Protein AF-A0A969GHA8-F1 (afdb_monomer_lite)

Foldseek 3Di:
DDWDKDFDDDPNDGPDIDTPDDCVVPVDDQKDKDAPLVLLVCLLQVVDPVVNCPVVVNIDIDHDPVVCVVPVVVVNVVSVVSNVVPPDRD

Secondary structure (DSSP, 8-state):
----EEEEEETTEEEEEEES--GGG-SS-S-EEE--HHHHHHHHTTSS-HHHHHHTTSSEEES-HHHHHHTHHHHHHHHHHHHHH-SS--

pLDDT: mean 93.68, std 5.62, range [60.38, 98.06]

Radius of gyration: 12.96 Å; chains: 1; bounding box: 30×26×30 Å

Structure (mmCIF, N/CA/C/O backbone):
data_AF-A0A969GHA8-F1
#
_entry.id   AF-A0A969GHA8-F1
#
loop_
_atom_site.group_PDB
_atom_site.id
_atom_site.type_symbol
_atom_site.label_atom_id
_atom_site.label_alt_id
_atom_site.label_comp_id
_atom_site.label_asym_id
_atom_site.label_entity_id
_atom_site.label_seq_id
_atom_site.pdbx_PDB_ins_code
_atom_site.Cartn_x
_atom_site.Cartn_y
_atom_site.Cartn_z
_atom_site.occupancy
_atom_site.B_iso_or_equiv
_atom_site.auth_seq_id
_atom_site.auth_comp_id
_atom_site.auth_asym_id
_atom_site.auth_atom_id
_atom_site.pdbx_PDB_model_num
ATOM 1 N N . GLU A 1 1 ? 4.356 -9.669 14.183 1.00 81.00 1 GLU A N 1
ATOM 2 C CA . GLU A 1 1 ? 5.239 -10.040 13.052 1.00 81.00 1 GLU A CA 1
ATOM 3 C C . GLU A 1 1 ? 5.076 -9.016 11.925 1.00 81.00 1 GLU A C 1
ATOM 5 O O . GLU A 1 1 ? 4.028 -8.380 11.867 1.00 81.00 1 GLU A O 1
ATOM 10 N N . ARG A 1 2 ? 6.079 -8.802 11.061 1.00 87.31 2 ARG A N 1
ATOM 11 C CA . ARG A 1 2 ? 5.948 -7.911 9.895 1.00 87.31 2 ARG A CA 1
ATOM 12 C C . ARG A 1 2 ? 5.305 -8.677 8.738 1.00 87.31 2 ARG A C 1
ATOM 14 O O . ARG A 1 2 ? 5.875 -9.645 8.251 1.00 87.31 2 ARG A O 1
ATOM 21 N N . LEU A 1 3 ? 4.148 -8.210 8.281 1.00 92.69 3 LEU A N 1
ATOM 22 C CA . LEU A 1 3 ? 3.499 -8.707 7.069 1.00 92.69 3 LEU A CA 1
ATOM 23 C C . LEU A 1 3 ? 4.019 -7.911 5.870 1.00 92.69 3 LEU A C 1
ATOM 25 O O . LEU A 1 3 ? 4.209 -6.697 5.960 1.00 92.69 3 LEU A O 1
ATOM 29 N N . THR A 1 4 ? 4.319 -8.574 4.759 1.00 94.12 4 THR A N 1
ATOM 30 C CA . THR A 1 4 ? 4.801 -7.912 3.540 1.00 94.12 4 THR A CA 1
ATOM 31 C C . THR A 1 4 ? 4.212 -8.613 2.332 1.00 94.12 4 THR A C 1
ATOM 33 O O . THR A 1 4 ? 4.170 -9.838 2.284 1.00 94.12 4 THR A O 1
ATOM 36 N N . PHE A 1 5 ? 3.751 -7.816 1.379 1.00 94.12 5 PHE A N 1
ATOM 37 C CA . PHE A 1 5 ? 3.234 -8.272 0.102 1.00 94.12 5 PHE A CA 1
ATOM 38 C C . PHE A 1 5 ? 4.037 -7.586 -0.991 1.00 94.12 5 PHE A C 1
ATOM 40 O O . PHE A 1 5 ? 4.322 -6.390 -0.892 1.00 94.12 5 PHE A O 1
ATOM 47 N N . TYR A 1 6 ? 4.381 -8.337 -2.026 1.00 96.25 6 TYR A N 1
ATOM 48 C CA . TYR A 1 6 ? 4.854 -7.783 -3.281 1.00 96.25 6 TYR A CA 1
ATOM 49 C C . TYR A 1 6 ? 3.773 -7.970 -4.341 1.00 96.25 6 TYR A C 1
ATOM 51 O O . TYR A 1 6 ? 3.221 -9.061 -4.483 1.00 96.25 6 TYR A O 1
ATOM 59 N N . LEU A 1 7 ? 3.474 -6.890 -5.061 1.00 95.62 7 LEU A N 1
ATOM 60 C CA . LEU A 1 7 ? 2.477 -6.848 -6.122 1.00 95.62 7 LEU A CA 1
ATOM 61 C C . LEU A 1 7 ? 3.155 -6.327 -7.385 1.00 95.62 7 LEU A C 1
ATOM 63 O O . LEU A 1 7 ? 3.578 -5.170 -7.433 1.00 95.62 7 LEU A O 1
ATOM 67 N N . ASP A 1 8 ? 3.247 -7.175 -8.403 1.00 96.00 8 ASP A N 1
ATOM 68 C CA . ASP A 1 8 ? 3.741 -6.771 -9.713 1.00 96.00 8 ASP A CA 1
ATOM 69 C C . ASP A 1 8 ? 2.582 -6.225 -10.554 1.00 96.00 8 ASP A C 1
ATOM 71 O O . ASP A 1 8 ? 1.803 -6.988 -11.132 1.00 96.00 8 ASP A O 1
ATOM 75 N N . LEU A 1 9 ? 2.446 -4.899 -10.580 1.00 94.62 9 LEU A N 1
ATOM 76 C CA . LEU A 1 9 ? 1.383 -4.188 -11.286 1.00 94.62 9 LEU A CA 1
ATOM 77 C C . LEU A 1 9 ? 1.919 -3.577 -12.583 1.00 94.62 9 LEU A C 1
ATOM 79 O O . LEU A 1 9 ? 2.844 -2.764 -12.564 1.00 94.62 9 LEU A O 1
ATOM 83 N N . TYR A 1 10 ? 1.306 -3.925 -13.713 1.00 94.00 10 TYR A N 1
ATOM 84 C CA . TYR A 1 10 ? 1.721 -3.444 -15.029 1.00 94.00 10 TYR A CA 1
ATOM 85 C C . TYR A 1 10 ? 0.521 -3.301 -15.968 1.00 94.00 10 TYR A C 1
ATOM 87 O O . TYR A 1 10 ? -0.242 -4.246 -16.146 1.00 94.00 10 TYR A O 1
ATOM 95 N N . HIS A 1 11 ? 0.337 -2.106 -16.543 1.00 92.50 11 HIS A N 1
ATOM 96 C CA . HIS A 1 11 ? -0.784 -1.760 -17.437 1.00 92.50 11 HIS A CA 1
ATOM 97 C C . HIS A 1 11 ? -2.160 -2.270 -16.960 1.00 92.50 11 HIS A C 1
ATOM 99 O O . HIS A 1 11 ? -2.912 -2.876 -17.715 1.00 92.50 11 HIS A O 1
ATOM 105 N N . GLY A 1 12 ? -2.485 -2.039 -15.683 1.00 89.31 12 GLY A N 1
ATOM 106 C CA . GLY A 1 12 ? -3.775 -2.428 -15.095 1.00 89.31 12 GLY A CA 1
ATOM 107 C C . GLY A 1 12 ? -3.903 -3.911 -14.734 1.00 89.31 12 GLY A C 1
ATOM 108 O O . GLY A 1 12 ? -4.938 -4.315 -14.221 1.00 89.31 12 GLY A O 1
ATOM 109 N N . THR A 1 13 ? -2.862 -4.717 -14.954 1.00 92.88 13 THR A N 1
ATOM 110 C CA . THR A 1 13 ? -2.843 -6.142 -14.601 1.00 92.88 13 THR A CA 1
ATOM 111 C C . THR A 1 13 ? -1.909 -6.394 -13.422 1.00 92.88 13 THR A C 1
ATOM 113 O O . THR A 1 13 ? -0.814 -5.833 -13.362 1.00 92.88 13 THR A O 1
ATOM 116 N N . CYS A 1 14 ? -2.313 -7.275 -12.504 1.00 94.31 14 CYS A N 1
ATOM 117 C CA . CYS A 1 14 ? -1.413 -7.846 -11.507 1.00 94.31 14 CYS A CA 1
ATOM 118 C C . CYS A 1 14 ? -0.806 -9.144 -12.059 1.00 94.31 14 CYS A C 1
ATOM 120 O O . CYS A 1 14 ? -1.507 -10.138 -12.221 1.00 94.31 14 CYS A O 1
ATOM 122 N N . ARG A 1 15 ? 0.485 -9.116 -12.404 1.00 96.19 15 ARG A N 1
ATOM 123 C CA . ARG A 1 15 ? 1.195 -10.229 -13.065 1.00 96.19 15 ARG A CA 1
ATOM 124 C C . ARG A 1 15 ? 1.709 -11.276 -12.078 1.00 96.19 15 ARG A C 1
ATOM 126 O O . ARG A 1 15 ? 1.830 -12.445 -12.430 1.00 96.19 15 ARG A O 1
ATOM 133 N N . LYS A 1 16 ? 2.042 -10.847 -10.859 1.00 95.81 16 LYS A N 1
ATOM 134 C CA . LYS A 1 16 ? 2.576 -11.689 -9.784 1.00 95.81 16 LYS A CA 1
ATOM 135 C C . LYS A 1 16 ? 2.201 -11.104 -8.425 1.00 95.81 16 LYS A C 1
ATOM 137 O O . LYS A 1 16 ? 2.234 -9.887 -8.239 1.00 95.81 16 LYS A O 1
ATOM 142 N N . VAL A 1 17 ? 1.917 -11.990 -7.474 1.00 94.94 17 VAL A N 1
ATOM 143 C CA . VAL A 1 17 ? 1.759 -11.670 -6.053 1.00 94.94 17 VAL A CA 1
ATOM 144 C C . VAL A 1 17 ? 2.675 -12.577 -5.243 1.00 94.94 17 VAL A C 1
ATOM 146 O O . VAL A 1 17 ? 2.800 -13.762 -5.547 1.00 94.94 17 VAL A O 1
ATOM 149 N N . GLU A 1 18 ? 3.307 -12.030 -4.211 1.00 96.12 18 GLU A N 1
ATOM 150 C CA . GLU A 1 18 ? 4.112 -12.807 -3.271 1.00 96.12 18 GLU A CA 1
ATOM 151 C C . GLU A 1 18 ? 3.869 -12.329 -1.838 1.00 96.12 18 GLU A C 1
ATOM 153 O O . GLU A 1 18 ? 3.917 -11.129 -1.556 1.00 96.12 18 GLU A O 1
ATOM 158 N N . TYR A 1 19 ? 3.589 -13.268 -0.934 1.00 94.12 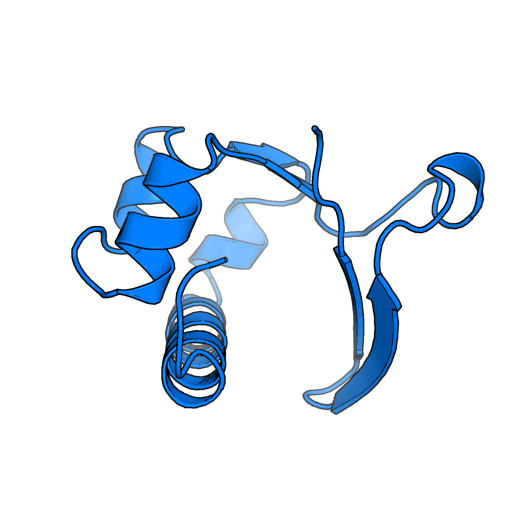19 TYR A N 1
ATOM 159 C CA . TYR A 1 19 ? 3.398 -13.002 0.490 1.00 94.12 19 TYR A CA 1
ATOM 160 C C . TYR A 1 19 ? 4.656 -13.381 1.263 1.00 94.12 19 TYR A C 1
ATOM 162 O O . TYR A 1 19 ? 5.195 -14.467 1.076 1.00 94.12 19 TYR A O 1
ATOM 170 N N . LYS A 1 20 ? 5.102 -12.475 2.136 1.00 93.81 20 LYS A N 1
ATOM 171 C CA . LYS A 1 20 ? 6.378 -12.553 2.859 1.00 93.81 20 LYS A CA 1
ATOM 172 C C . LYS A 1 20 ? 7.575 -12.860 1.933 1.00 93.81 20 LYS A C 1
ATOM 174 O O . LYS A 1 20 ? 8.349 -13.762 2.245 1.00 93.81 20 LYS A O 1
ATOM 179 N N . PRO A 1 21 ? 7.754 -12.113 0.822 1.00 94.56 21 PRO A N 1
ATOM 180 C CA . PRO A 1 21 ? 8.954 -12.261 0.008 1.00 94.56 21 PRO A CA 1
ATOM 181 C C . PRO A 1 21 ? 10.192 -11.881 0.822 1.00 94.56 21 PRO A C 1
ATOM 183 O O . PRO A 1 21 ? 10.131 -11.017 1.709 1.00 94.56 21 PRO A O 1
ATOM 186 N N . GLU A 1 22 ? 11.335 -12.465 0.479 1.00 91.25 22 GLU A N 1
ATOM 187 C CA . GLU A 1 22 ? 12.603 -11.988 1.013 1.00 91.25 22 GLU A CA 1
ATOM 188 C C . GLU A 1 22 ? 12.860 -10.551 0.521 1.00 91.25 22 GLU A C 1
ATOM 190 O O . GLU A 1 22 ? 12.666 -10.256 -0.661 1.00 91.25 22 GLU A O 1
ATOM 195 N N . PRO A 1 23 ? 13.325 -9.625 1.380 1.00 83.88 23 PRO A N 1
ATOM 196 C CA . PRO A 1 23 ? 13.583 -8.245 0.963 1.00 83.88 23 PRO A CA 1
ATOM 197 C C . PRO A 1 23 ? 14.543 -8.124 -0.230 1.00 83.88 23 PRO A C 1
ATOM 199 O O . PRO A 1 23 ? 14.422 -7.201 -1.031 1.00 83.88 23 PRO A O 1
ATOM 202 N N . ALA A 1 24 ? 15.480 -9.067 -0.365 1.00 90.12 24 ALA A N 1
ATOM 203 C CA . ALA A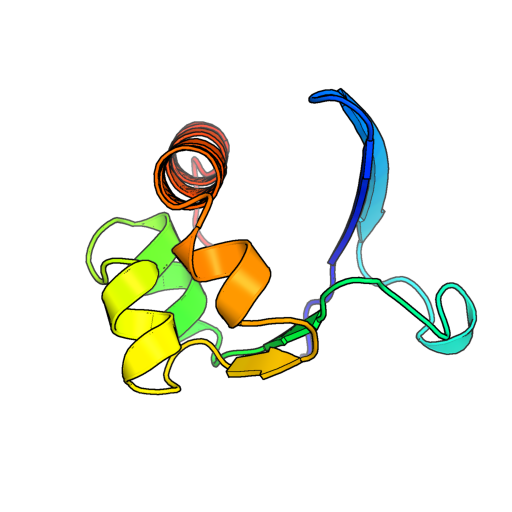 1 24 ? 16.446 -9.102 -1.459 1.00 90.12 24 ALA A CA 1
ATOM 204 C C . ALA A 1 24 ? 15.824 -9.481 -2.816 1.00 90.12 24 ALA A C 1
ATOM 206 O O . ALA A 1 24 ? 16.398 -9.148 -3.850 1.00 90.12 24 ALA A O 1
ATOM 207 N N . SER A 1 25 ? 14.652 -10.127 -2.834 1.00 92.62 25 SER A N 1
ATOM 208 C CA . SER A 1 25 ? 13.969 -10.526 -4.072 1.00 92.62 25 SER A CA 1
ATOM 209 C C . SER A 1 25 ? 13.514 -9.324 -4.905 1.00 92.62 25 SER A C 1
ATOM 211 O O . SER A 1 25 ? 13.393 -9.435 -6.123 1.00 92.62 25 SER A O 1
ATOM 213 N N . TYR A 1 26 ? 13.291 -8.170 -4.264 1.00 92.25 26 TYR A N 1
ATOM 214 C CA . TYR A 1 26 ? 12.804 -6.947 -4.906 1.00 92.25 26 TYR A CA 1
ATOM 215 C C . TYR A 1 26 ? 13.544 -5.720 -4.354 1.00 92.25 26 TYR A C 1
ATOM 217 O O . TYR A 1 26 ? 12.999 -4.998 -3.518 1.00 92.25 26 TYR A O 1
ATOM 225 N N . PRO A 1 27 ? 14.787 -5.457 -4.799 1.00 88.25 27 PRO A N 1
ATOM 226 C CA . PRO A 1 27 ? 15.627 -4.414 -4.208 1.00 88.25 27 PRO A CA 1
ATOM 227 C C . PRO A 1 27 ? 15.163 -2.990 -4.549 1.00 88.25 27 PRO A C 1
ATOM 229 O O . PRO A 1 27 ? 15.431 -2.057 -3.795 1.00 88.25 27 PRO A O 1
ATOM 232 N N . THR A 1 28 ? 14.462 -2.806 -5.673 1.00 91.88 28 T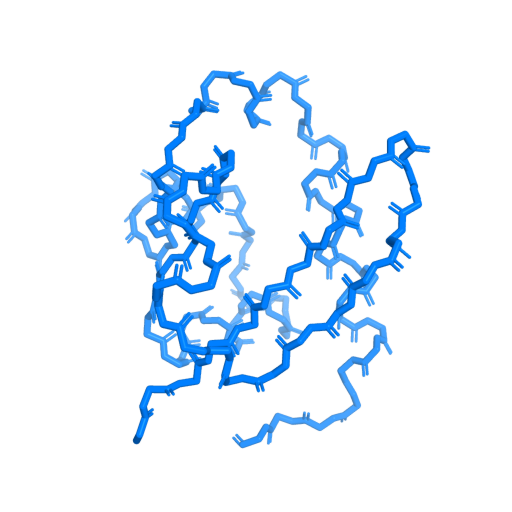HR A N 1
ATOM 233 C CA . THR A 1 28 ? 14.050 -1.485 -6.181 1.00 91.88 28 THR A CA 1
ATOM 234 C C . THR A 1 28 ? 12.579 -1.470 -6.613 1.00 91.88 28 THR A C 1
ATOM 236 O O . THR A 1 28 ? 12.281 -1.307 -7.801 1.00 91.88 28 THR A O 1
ATOM 239 N N . PRO A 1 29 ? 11.624 -1.676 -5.688 1.00 94.81 29 PRO A N 1
ATOM 240 C CA . PRO A 1 29 ? 10.212 -1.537 -6.012 1.00 94.81 29 PRO A CA 1
ATOM 241 C C . PRO A 1 29 ? 9.906 -0.076 -6.374 1.00 94.81 29 PRO A C 1
ATOM 243 O O . PRO A 1 29 ? 10.417 0.850 -5.745 1.00 94.81 29 PRO A O 1
ATOM 246 N N . ALA A 1 30 ? 9.043 0.139 -7.370 1.00 96.25 30 ALA A N 1
ATOM 247 C CA . ALA A 1 30 ? 8.632 1.490 -7.770 1.00 96.25 30 ALA A CA 1
ATOM 248 C C . ALA A 1 30 ? 7.956 2.254 -6.618 1.00 96.25 30 ALA A C 1
ATOM 250 O O . ALA A 1 30 ? 8.117 3.470 -6.490 1.00 96.25 30 ALA A O 1
ATOM 251 N N . PHE A 1 31 ? 7.220 1.523 -5.775 1.00 96.94 31 PHE A N 1
ATOM 252 C CA . PHE A 1 31 ? 6.603 2.037 -4.565 1.00 96.94 31 PHE A CA 1
ATOM 253 C C . PHE A 1 31 ? 6.759 1.049 -3.411 1.00 96.94 31 PHE A C 1
ATOM 255 O O . PHE A 1 31 ? 6.494 -0.141 -3.573 1.00 96.94 31 PHE A O 1
ATOM 262 N N . THR A 1 32 ? 7.092 1.564 -2.228 1.00 96.38 32 THR A N 1
ATOM 263 C CA . THR A 1 32 ? 6.985 0.819 -0.966 1.00 96.38 32 THR A CA 1
ATOM 264 C C . THR A 1 32 ? 6.012 1.544 -0.052 1.00 96.38 32 THR A C 1
ATOM 266 O O . THR A 1 32 ? 6.233 2.702 0.307 1.00 96.38 32 THR A O 1
ATOM 269 N N . LEU A 1 33 ? 4.946 0.854 0.345 1.00 96.19 33 LEU A N 1
ATOM 270 C CA . LEU A 1 33 ? 3.946 1.360 1.278 1.00 96.19 33 LEU A CA 1
ATOM 271 C C . LEU A 1 33 ? 4.167 0.731 2.653 1.00 96.19 33 LEU A C 1
ATOM 273 O O . LEU A 1 33 ? 4.252 -0.490 2.775 1.00 96.19 33 LEU A O 1
ATOM 277 N N . THR A 1 34 ? 4.275 1.555 3.695 1.00 97.19 34 THR A N 1
ATOM 278 C CA . THR A 1 34 ? 4.445 1.070 5.074 1.00 97.19 34 THR A CA 1
ATOM 279 C C . THR A 1 34 ? 3.525 1.803 6.034 1.00 97.19 34 THR A C 1
ATOM 281 O O . THR A 1 34 ? 3.359 3.020 5.965 1.00 97.19 34 THR A O 1
ATOM 284 N N . ALA A 1 35 ? 2.923 1.060 6.954 1.00 97.69 35 ALA A N 1
ATOM 285 C CA . ALA A 1 35 ? 2.064 1.597 7.997 1.00 97.69 35 ALA A CA 1
ATOM 286 C C . ALA A 1 35 ? 1.977 0.604 9.160 1.00 97.69 35 ALA A C 1
ATOM 288 O O . ALA A 1 35 ? 2.452 -0.530 9.068 1.00 97.69 35 ALA A O 1
ATOM 289 N N . THR A 1 36 ? 1.360 1.025 10.262 1.00 97.19 36 THR A N 1
ATOM 290 C CA . THR A 1 36 ? 0.966 0.090 11.319 1.00 97.19 36 THR A CA 1
ATOM 291 C C . THR A 1 36 ? -0.150 -0.822 10.815 1.00 97.19 36 THR A C 1
ATOM 293 O O . THR A 1 36 ? -0.927 -0.436 9.939 1.00 97.19 36 THR A O 1
ATOM 296 N N . TYR A 1 37 ? -0.279 -2.007 11.417 1.00 94.94 37 TYR A N 1
ATOM 297 C CA . TYR A 1 37 ? -1.363 -2.935 11.091 1.00 94.94 37 TYR A CA 1
ATOM 298 C C . TYR A 1 37 ? -2.745 -2.279 11.205 1.00 94.94 37 TYR A C 1
ATOM 300 O O . TYR A 1 37 ? -3.578 -2.387 10.307 1.00 94.94 37 TYR A O 1
ATOM 308 N N . LYS A 1 38 ? -2.939 -1.499 12.277 1.00 95.81 38 LYS A N 1
ATOM 309 C CA . LYS A 1 38 ? -4.158 -0.726 12.504 1.00 95.81 38 LYS A CA 1
ATOM 310 C C . LYS A 1 38 ? -4.445 0.247 11.360 1.00 95.81 38 LYS A C 1
ATOM 312 O O . LYS A 1 38 ? -5.572 0.295 10.894 1.00 95.81 38 LYS A O 1
ATOM 317 N N . ASN A 1 39 ? -3.453 1.005 10.892 1.00 97.69 39 ASN A N 1
ATOM 318 C CA . ASN A 1 39 ? -3.672 1.970 9.812 1.00 97.69 39 ASN A CA 1
ATOM 319 C C . ASN A 1 39 ? -3.991 1.278 8.480 1.00 97.69 39 ASN A C 1
ATOM 321 O O . ASN A 1 39 ? -4.848 1.766 7.753 1.00 97.69 39 ASN A O 1
ATOM 325 N N . ILE A 1 40 ? -3.340 0.147 8.169 1.00 95.62 40 ILE A N 1
ATOM 326 C CA . ILE A 1 40 ? -3.699 -0.664 6.993 1.00 95.62 40 ILE A CA 1
ATOM 327 C C . ILE A 1 40 ? -5.142 -1.155 7.116 1.00 95.62 40 ILE A C 1
ATOM 329 O O . ILE A 1 40 ? -5.927 -0.960 6.196 1.00 95.62 40 ILE A O 1
ATOM 333 N N . THR A 1 41 ? -5.510 -1.706 8.273 1.00 94.94 41 THR A N 1
ATOM 334 C CA . THR A 1 41 ? -6.876 -2.164 8.560 1.00 94.94 41 THR A CA 1
ATOM 335 C C . THR A 1 41 ? -7.888 -1.031 8.422 1.00 94.94 41 THR A C 1
ATOM 337 O O . THR A 1 41 ? -8.927 -1.205 7.795 1.00 94.94 41 THR A O 1
ATOM 340 N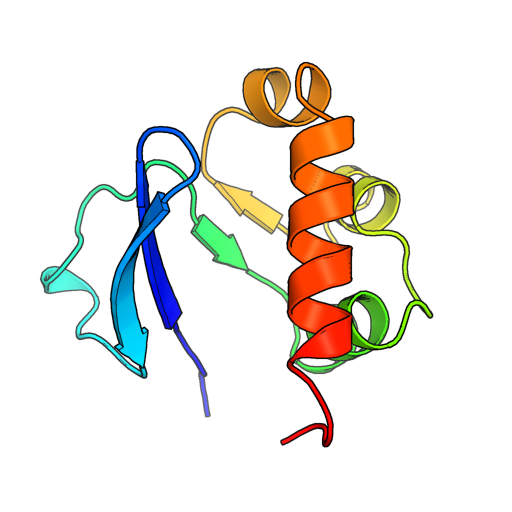 N . ASP A 1 42 ? -7.603 0.154 8.963 1.00 96.69 42 ASP A N 1
ATOM 341 C CA . ASP A 1 42 ? -8.506 1.301 8.859 1.00 96.69 42 ASP A CA 1
ATOM 342 C C . ASP A 1 42 ? -8.693 1.733 7.391 1.00 96.69 42 ASP A C 1
ATOM 344 O O . ASP A 1 42 ? -9.798 2.110 7.009 1.00 96.69 42 ASP A O 1
ATOM 348 N N . VAL A 1 43 ? -7.658 1.634 6.547 1.00 96.31 43 VAL A N 1
ATOM 349 C CA . VAL A 1 43 ? -7.774 1.892 5.098 1.00 96.31 43 VAL A CA 1
ATOM 350 C C . VAL A 1 43 ? -8.607 0.810 4.402 1.00 96.31 43 VAL A C 1
ATOM 352 O O . VAL A 1 43 ? -9.552 1.127 3.676 1.00 96.31 43 VAL A O 1
ATOM 355 N N . LEU A 1 44 ? -8.315 -0.465 4.665 1.00 94.69 44 LEU A N 1
ATOM 356 C CA . LEU A 1 44 ? -9.018 -1.618 4.084 1.00 94.69 44 LEU A CA 1
ATOM 357 C C . LEU A 1 44 ? -10.436 -1.828 4.635 1.00 94.69 44 LEU A C 1
ATOM 359 O O . LEU A 1 44 ? -11.187 -2.628 4.101 1.00 94.69 44 LEU A O 1
ATOM 363 N N . THR A 1 45 ? -10.828 -1.108 5.684 1.00 94.50 45 THR A N 1
ATOM 364 C CA . THR A 1 45 ? -12.208 -1.098 6.205 1.00 94.50 45 THR A CA 1
ATOM 365 C C . THR A 1 45 ? -12.921 0.228 5.936 1.00 94.50 45 THR A C 1
ATOM 367 O O . THR A 1 45 ? -14.029 0.445 6.419 1.00 94.50 45 THR A O 1
ATOM 370 N N . GLY A 1 46 ? -12.283 1.148 5.204 1.00 93.50 46 GLY A N 1
ATOM 371 C CA . GLY A 1 46 ? -12.852 2.451 4.844 1.00 93.50 46 GLY A CA 1
ATOM 372 C C . GLY A 1 46 ? 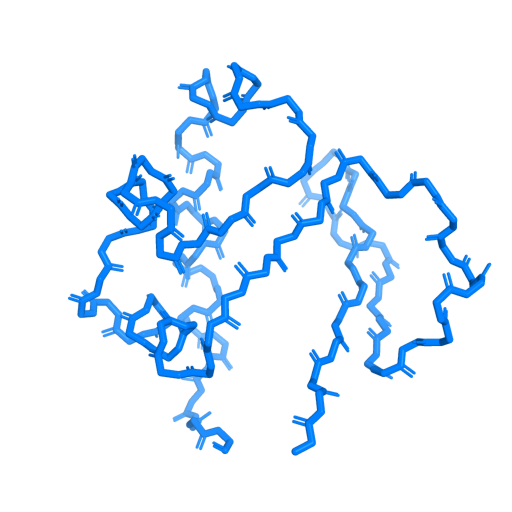-12.910 3.478 5.982 1.00 93.50 46 GLY A C 1
ATOM 373 O O . GLY A 1 46 ? -13.341 4.607 5.761 1.00 93.50 46 GLY A O 1
ATOM 374 N N . LYS A 1 47 ? -12.435 3.140 7.188 1.00 96.12 47 LYS A N 1
ATOM 375 C CA . LYS A 1 47 ? -12.354 4.050 8.348 1.00 96.12 47 LYS A CA 1
ATOM 376 C C . LYS A 1 47 ? -11.321 5.163 8.163 1.00 96.12 47 LYS A C 1
ATOM 378 O O . LYS A 1 47 ? -11.404 6.199 8.821 1.00 96.12 47 LYS A O 1
ATOM 383 N N . LEU A 1 48 ? -10.333 4.952 7.295 1.00 97.44 48 LEU A N 1
ATOM 384 C CA . LEU A 1 48 ? -9.303 5.926 6.954 1.00 97.44 48 LEU A CA 1
ATOM 385 C C . LEU A 1 48 ? -9.180 6.044 5.433 1.00 97.44 48 LEU A C 1
ATOM 387 O O . LEU A 1 48 ? -8.815 5.093 4.751 1.00 97.44 48 LEU A O 1
ATOM 391 N N . ASN A 1 49 ? -9.432 7.236 4.891 1.00 97.31 49 ASN A N 1
ATOM 392 C CA . ASN A 1 49 ? -9.233 7.490 3.467 1.00 97.31 49 ASN A CA 1
ATOM 393 C C . ASN A 1 49 ? -7.736 7.350 3.094 1.00 97.31 49 ASN A C 1
ATOM 395 O O . ASN A 1 49 ? -6.891 7.938 3.779 1.00 97.31 49 ASN A O 1
ATOM 399 N N . PRO A 1 50 ? -7.378 6.630 2.011 1.00 97.19 50 PRO A N 1
ATOM 400 C CA . PRO A 1 50 ? -5.979 6.377 1.658 1.00 97.19 50 PRO A CA 1
ATOM 401 C C . PRO A 1 50 ? -5.204 7.644 1.283 1.00 97.19 50 PRO A C 1
ATOM 403 O O . PRO A 1 50 ? -4.027 7.760 1.619 1.00 97.19 50 PRO A O 1
ATOM 406 N N . MET A 1 51 ? -5.851 8.631 0.659 1.00 97.12 51 MET A N 1
ATOM 407 C CA . MET A 1 51 ? -5.209 9.904 0.313 1.00 97.12 51 MET A CA 1
ATOM 408 C C . MET A 1 51 ? -4.845 10.676 1.578 1.00 97.12 51 MET A C 1
ATOM 410 O O . MET A 1 51 ? -3.697 11.090 1.752 1.00 97.12 51 MET A O 1
ATOM 414 N N . THR A 1 52 ? -5.791 10.783 2.516 1.00 97.25 52 THR A N 1
ATOM 415 C CA . THR A 1 52 ? -5.538 11.371 3.837 1.00 97.25 52 THR A CA 1
ATOM 416 C C . THR A 1 52 ? -4.454 10.601 4.589 1.00 97.25 52 THR A C 1
ATOM 418 O O . THR A 1 52 ? -3.580 11.220 5.198 1.00 97.25 52 THR A O 1
ATOM 421 N N . ALA A 1 53 ? -4.461 9.265 4.534 1.00 98.06 53 ALA A N 1
ATOM 422 C CA . ALA A 1 53 ? -3.445 8.436 5.179 1.00 98.06 53 ALA A CA 1
ATOM 423 C C . ALA A 1 53 ? -2.036 8.745 4.658 1.00 98.06 53 ALA A C 1
ATOM 425 O O . ALA A 1 53 ? -1.110 8.876 5.458 1.00 98.06 53 ALA A O 1
ATOM 426 N N . MET A 1 54 ? -1.883 8.906 3.340 1.00 97.06 54 MET A N 1
ATOM 427 C CA . MET A 1 54 ? -0.603 9.261 2.725 1.00 97.06 54 MET A CA 1
ATOM 428 C C . MET A 1 54 ? -0.159 10.679 3.088 1.00 97.06 54 MET A C 1
ATOM 430 O O . MET A 1 54 ? 0.967 10.872 3.543 1.00 97.06 54 MET A O 1
ATOM 434 N N . MET A 1 55 ? -1.047 11.669 2.960 1.00 95.38 55 MET A N 1
ATOM 435 C CA . MET A 1 55 ? -0.727 13.073 3.261 1.00 95.38 55 MET A CA 1
ATOM 436 C C . MET A 1 55 ? -0.382 13.305 4.738 1.00 95.38 55 MET A C 1
ATOM 438 O O . MET A 1 55 ? 0.413 14.183 5.056 1.00 95.38 55 MET A O 1
ATOM 442 N N . THR A 1 56 ? -0.954 12.503 5.641 1.00 96.94 56 THR A N 1
ATOM 443 C CA . THR A 1 56 ? -0.690 12.563 7.093 1.00 96.94 56 THR A CA 1
ATOM 444 C C . THR A 1 56 ? 0.378 11.572 7.561 1.00 96.94 56 THR A C 1
ATOM 446 O O . THR A 1 56 ? 0.563 11.391 8.763 1.00 96.94 56 THR A O 1
ATOM 449 N N . MET A 1 57 ? 1.075 10.904 6.632 1.00 96.62 57 MET A N 1
ATOM 450 C CA . MET A 1 57 ? 2.117 9.898 6.898 1.00 96.62 57 MET A CA 1
ATOM 451 C C . MET A 1 57 ? 1.662 8.687 7.735 1.00 96.62 57 MET A C 1
ATOM 453 O O . MET A 1 57 ? 2.493 7.906 8.206 1.00 96.62 57 MET A O 1
ATOM 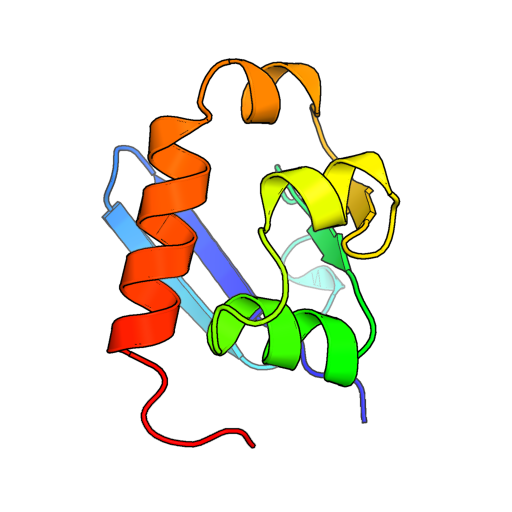457 N N . LYS A 1 58 ? 0.348 8.487 7.894 1.00 98.06 58 LYS A N 1
ATOM 458 C CA . LYS A 1 58 ? -0.233 7.265 8.472 1.00 98.06 58 LYS A CA 1
ATOM 459 C C . LYS A 1 58 ? -0.036 6.060 7.553 1.00 98.06 58 LYS A C 1
ATOM 461 O O . LYS A 1 58 ? 0.058 4.941 8.055 1.00 98.06 58 LYS A O 1
ATOM 466 N N . LEU A 1 59 ? 0.060 6.313 6.247 1.00 97.88 59 LEU A N 1
ATOM 467 C CA . LEU A 1 59 ? 0.549 5.409 5.213 1.00 97.88 59 LEU A CA 1
ATOM 468 C C . LEU A 1 59 ? 1.778 6.050 4.562 1.00 97.88 59 LEU A C 1
ATOM 470 O O . LEU A 1 59 ? 1.659 6.972 3.761 1.00 97.88 59 LEU A O 1
ATOM 474 N N . LYS A 1 60 ? 2.974 5.601 4.934 1.00 97.75 60 LYS A N 1
ATOM 475 C CA . LYS A 1 60 ? 4.218 6.137 4.379 1.00 97.75 60 LYS A CA 1
ATOM 476 C C . LYS A 1 60 ? 4.445 5.568 2.988 1.00 97.75 60 LYS A C 1
ATOM 478 O O . LYS A 1 60 ? 4.367 4.354 2.802 1.00 97.75 60 LYS A O 1
ATOM 483 N N . VAL A 1 61 ? 4.789 6.444 2.052 1.00 96.75 61 VAL A N 1
ATOM 484 C CA . VAL A 1 61 ? 5.100 6.094 0.666 1.00 96.75 61 VAL A CA 1
ATOM 485 C C . VAL A 1 61 ? 6.575 6.364 0.410 1.00 96.75 61 VAL A C 1
ATOM 487 O O . VAL A 1 61 ? 7.047 7.484 0.592 1.00 96.75 61 VAL A O 1
ATOM 490 N N . HIS A 1 62 ? 7.294 5.342 -0.034 1.00 96.56 62 HIS A N 1
ATOM 491 C CA . HIS A 1 62 ? 8.576 5.498 -0.707 1.00 96.56 62 HIS A CA 1
ATOM 492 C C . HIS A 1 62 ? 8.340 5.357 -2.214 1.00 96.56 62 HIS A C 1
ATOM 494 O O . HIS A 1 62 ? 7.688 4.401 -2.623 1.00 96.56 62 HIS A O 1
ATOM 500 N N . GLY A 1 63 ? 8.813 6.313 -3.015 1.00 96.00 63 GLY A N 1
ATOM 501 C CA . GLY A 1 63 ? 8.481 6.453 -4.438 1.00 96.00 63 GLY A CA 1
ATOM 502 C C . GLY A 1 63 ? 7.931 7.848 -4.761 1.00 96.00 63 GLY A C 1
ATOM 503 O O . GLY A 1 63 ? 7.931 8.746 -3.917 1.00 96.00 63 GLY A O 1
ATOM 504 N N . SER A 1 64 ? 7.459 8.060 -5.992 1.00 96.75 64 SER A N 1
ATOM 505 C CA . SER A 1 64 ? 6.972 9.377 -6.428 1.00 96.75 64 SER A CA 1
ATOM 506 C C . SER A 1 64 ? 5.565 9.681 -5.902 1.00 96.75 64 SER A C 1
ATOM 508 O O . SER A 1 64 ? 4.560 9.261 -6.477 1.00 96.75 64 SER A O 1
ATOM 510 N N . MET A 1 65 ? 5.474 10.489 -4.843 1.00 94.81 65 MET A N 1
ATOM 511 C CA . MET A 1 65 ? 4.186 11.013 -4.367 1.00 94.81 65 MET A CA 1
ATOM 512 C C . MET A 1 65 ? 3.468 11.850 -5.431 1.00 94.81 65 MET A C 1
ATOM 514 O O . MET A 1 65 ? 2.252 11.758 -5.558 1.00 94.81 65 MET A O 1
ATOM 518 N N . GLY A 1 66 ? 4.201 12.612 -6.251 1.00 96.25 66 GLY A N 1
ATOM 519 C CA . GLY A 1 66 ? 3.609 13.371 -7.357 1.00 96.25 66 GLY A CA 1
ATOM 520 C C . GLY A 1 66 ? 2.913 12.474 -8.385 1.00 96.25 66 GLY A C 1
ATOM 521 O O . GLY A 1 66 ? 1.856 12.836 -8.899 1.00 96.25 66 GLY A O 1
ATOM 522 N N . TYR A 1 67 ? 3.460 11.281 -8.638 1.00 95.88 67 TYR A N 1
ATOM 523 C CA . TYR A 1 67 ? 2.818 10.284 -9.493 1.00 95.88 67 TYR A CA 1
ATOM 524 C C . TYR A 1 67 ? 1.527 9.747 -8.863 1.00 95.88 67 TYR A C 1
ATOM 526 O O . TYR A 1 67 ? 0.500 9.710 -9.536 1.00 95.88 67 TYR A O 1
ATOM 534 N N . MET A 1 68 ? 1.543 9.409 -7.568 1.00 95.19 68 MET A N 1
ATOM 535 C CA . MET A 1 68 ? 0.340 8.982 -6.835 1.00 95.19 68 MET A CA 1
ATOM 536 C C . MET A 1 68 ? -0.757 10.056 -6.868 1.00 95.19 68 MET A C 1
ATOM 538 O O . MET A 1 68 ? -1.905 9.763 -7.187 1.00 95.19 68 MET A O 1
ATOM 542 N N . MET A 1 69 ? -0.403 11.318 -6.602 1.00 94.75 69 MET A N 1
ATOM 543 C CA . MET A 1 69 ? -1.368 12.426 -6.554 1.00 94.75 69 MET A CA 1
ATOM 544 C C . MET A 1 69 ? -1.942 12.793 -7.925 1.00 94.75 69 MET A C 1
ATOM 546 O O . MET A 1 69 ? -3.053 13.300 -7.997 1.00 94.75 69 MET A O 1
ATOM 550 N N . ARG A 1 70 ? -1.223 12.549 -9.026 1.00 96.56 70 ARG A N 1
ATOM 551 C CA . ARG A 1 70 ? -1.776 12.739 -10.380 1.00 96.56 70 ARG A CA 1
ATOM 552 C C . ARG A 1 70 ? -2.712 11.607 -10.803 1.00 96.56 70 ARG A C 1
ATOM 554 O O . ARG A 1 70 ? -3.525 11.805 -11.695 1.00 96.56 70 ARG A O 1
ATOM 561 N N . ASN A 1 71 ? -2.619 10.451 -10.148 1.00 96.25 71 ASN A N 1
ATOM 562 C CA . ASN A 1 71 ? -3.392 9.249 -10.454 1.00 96.25 71 ASN A CA 1
ATOM 563 C C . ASN A 1 71 ? -4.332 8.866 -9.296 1.00 96.25 71 ASN A C 1
ATOM 565 O O . ASN A 1 71 ? -4.501 7.686 -8.994 1.00 96.25 71 ASN A O 1
ATOM 569 N N . VAL A 1 72 ? -4.957 9.858 -8.642 1.00 96.06 72 VAL A N 1
ATOM 570 C CA . VAL A 1 72 ? -5.886 9.636 -7.513 1.00 96.06 72 VAL A CA 1
ATOM 571 C C . VAL A 1 72 ? -6.948 8.571 -7.804 1.00 96.06 72 VAL A C 1
ATOM 573 O O . VAL A 1 72 ? -7.134 7.712 -6.943 1.00 96.06 72 VAL A O 1
ATOM 576 N N . PRO A 1 73 ? -7.616 8.553 -8.979 1.00 96.50 73 PRO A N 1
ATOM 577 C CA . PRO A 1 73 ? -8.619 7.529 -9.261 1.00 96.50 73 PRO A CA 1
ATOM 578 C C . PRO A 1 73 ? -8.056 6.109 -9.159 1.00 96.50 73 PRO A C 1
ATOM 580 O O . PRO A 1 73 ? -8.688 5.257 -8.550 1.00 96.50 73 PRO A O 1
ATOM 583 N N . THR A 1 74 ? -6.837 5.874 -9.650 1.00 95.19 74 THR A N 1
ATOM 584 C CA . THR A 1 74 ? -6.159 4.573 -9.560 1.00 95.19 74 THR A CA 1
ATOM 585 C C . THR A 1 74 ? -5.859 4.181 -8.116 1.00 95.19 74 THR A C 1
ATOM 587 O O . THR A 1 74 ? -6.018 3.022 -7.749 1.00 95.19 74 THR A O 1
ATOM 590 N N . VAL A 1 75 ? -5.445 5.134 -7.274 1.00 95.62 75 VAL A N 1
ATOM 591 C CA . VAL A 1 75 ? -5.194 4.869 -5.847 1.00 95.62 75 VAL A CA 1
ATOM 592 C C . VAL A 1 75 ? -6.486 4.484 -5.127 1.00 95.62 75 VAL A C 1
ATOM 594 O O . VAL A 1 75 ? -6.501 3.528 -4.352 1.00 95.62 75 VAL A O 1
ATOM 597 N N . LEU A 1 76 ? -7.565 5.230 -5.375 1.00 96.69 76 LEU A N 1
ATOM 598 C CA . LEU A 1 76 ? -8.869 4.957 -4.774 1.00 96.69 76 LEU A CA 1
ATOM 599 C C . LEU A 1 76 ? -9.424 3.610 -5.246 1.00 96.69 76 LEU A C 1
ATOM 601 O O . LEU A 1 76 ? -9.898 2.832 -4.421 1.00 96.69 76 LEU A O 1
ATOM 605 N N . ASP A 1 77 ? -9.315 3.317 -6.541 1.00 95.69 77 ASP A N 1
ATOM 606 C CA . ASP A 1 77 ? -9.797 2.066 -7.121 1.00 95.69 77 ASP A CA 1
ATOM 607 C C . ASP A 1 77 ? -9.008 0.852 -6.618 1.00 95.69 77 ASP A C 1
ATOM 609 O O . ASP A 1 77 ? -9.600 -0.156 -6.241 1.00 95.69 77 ASP A O 1
ATOM 613 N N . PHE A 1 78 ? -7.683 0.974 -6.490 1.00 94.81 78 PHE A N 1
ATOM 614 C CA . PHE A 1 78 ? -6.848 -0.070 -5.897 1.00 94.81 78 PHE A CA 1
ATOM 615 C C . PHE A 1 78 ? -7.307 -0.427 -4.476 1.00 94.81 78 PHE A C 1
ATOM 617 O O . PHE A 1 78 ? -7.433 -1.603 -4.134 1.00 94.81 78 PHE A O 1
ATOM 624 N N . VAL A 1 79 ? -7.588 0.582 -3.644 1.00 95.44 79 VAL A N 1
ATOM 625 C CA . VAL A 1 79 ? -8.074 0.354 -2.275 1.00 95.44 79 VAL A CA 1
ATOM 626 C C . VAL A 1 79 ? -9.480 -0.233 -2.278 1.00 95.44 79 VAL A C 1
ATOM 628 O O . VAL A 1 79 ? -9.726 -1.144 -1.498 1.00 95.44 79 VAL A O 1
ATOM 631 N N . ARG A 1 80 ? -10.376 0.218 -3.164 1.00 95.38 80 ARG A N 1
ATOM 632 C CA . ARG A 1 80 ? -11.718 -0.366 -3.323 1.00 95.38 80 ARG A CA 1
ATOM 633 C C . ARG A 1 80 ? -11.646 -1.861 -3.646 1.00 95.38 80 ARG A C 1
ATOM 635 O O . ARG A 1 80 ? -12.297 -2.657 -2.980 1.00 95.38 80 ARG A O 1
ATOM 642 N N . VAL A 1 81 ? -10.814 -2.256 -4.611 1.00 93.25 81 VAL A N 1
ATOM 643 C CA . VAL A 1 81 ? -10.622 -3.676 -4.960 1.00 93.25 81 VAL A CA 1
ATOM 644 C C . VAL A 1 81 ? -10.044 -4.459 -3.778 1.00 93.25 81 VAL A C 1
ATOM 646 O O . VAL A 1 81 ? -10.486 -5.569 -3.492 1.00 93.25 81 VAL A O 1
ATOM 649 N N . ALA A 1 82 ? -9.090 -3.880 -3.044 1.00 92.44 82 ALA A N 1
ATOM 650 C CA . ALA A 1 82 ? -8.549 -4.515 -1.846 1.00 92.44 82 ALA A CA 1
ATOM 651 C C . ALA A 1 82 ? -9.610 -4.678 -0.742 1.00 92.44 82 ALA A C 1
ATOM 653 O O . ALA A 1 82 ? -9.626 -5.708 -0.074 1.00 92.44 82 ALA A O 1
ATOM 654 N N . GLN A 1 83 ? -10.511 -3.706 -0.569 1.00 92.19 83 GLN A N 1
ATOM 655 C CA . GLN A 1 83 ? -11.647 -3.791 0.358 1.00 92.19 83 GLN A CA 1
ATOM 656 C C . GLN A 1 83 ? -12.599 -4.931 -0.028 1.00 92.19 83 GLN A C 1
ATOM 658 O O . GLN A 1 83 ? -12.988 -5.711 0.832 1.00 92.19 83 GLN A O 1
ATOM 663 N N . GLU A 1 84 ? -12.922 -5.070 -1.316 1.00 91.62 84 GLU A N 1
ATOM 664 C CA . GLU A 1 84 ? -13.787 -6.145 -1.828 1.00 91.62 84 GLU A CA 1
ATOM 665 C C . GLU A 1 84 ? -13.171 -7.538 -1.639 1.00 91.62 84 GLU A C 1
ATOM 667 O O . GLU A 1 84 ? -13.879 -8.493 -1.328 1.00 91.62 84 GLU A O 1
ATOM 672 N N . ALA A 1 85 ? -11.849 -7.655 -1.787 1.00 88.50 85 ALA A N 1
ATOM 673 C CA . ALA A 1 85 ? -11.125 -8.905 -1.566 1.00 88.50 85 ALA A CA 1
ATOM 674 C C . ALA A 1 85 ? -10.910 -9.235 -0.075 1.00 88.50 85 ALA A C 1
ATOM 676 O O . ALA A 1 85 ? -10.622 -10.383 0.266 1.00 88.50 85 ALA A O 1
ATOM 677 N N . THR A 1 86 ? -11.023 -8.247 0.818 1.00 86.31 86 THR A N 1
ATOM 678 C CA . THR A 1 86 ? -10.775 -8.415 2.255 1.00 86.31 86 THR A CA 1
ATOM 679 C C . THR A 1 86 ? -12.079 -8.758 2.969 1.00 86.31 86 THR A C 1
ATOM 681 O O . THR A 1 86 ? -12.791 -7.883 3.455 1.00 86.31 86 THR A O 1
ATOM 684 N N . THR A 1 87 ? -12.399 -10.049 3.052 1.00 78.50 87 THR A N 1
ATOM 685 C CA . THR A 1 87 ? -13.585 -10.526 3.784 1.00 78.50 87 THR A CA 1
ATOM 686 C C . THR A 1 87 ? -13.369 -10.554 5.295 1.00 78.50 87 THR A C 1
ATOM 688 O O . THR A 1 87 ? -14.313 -10.365 6.057 1.00 78.50 87 THR A O 1
ATOM 691 N N . GLU A 1 88 ? -12.125 -10.764 5.732 1.00 77.00 88 GLU A N 1
ATOM 692 C CA . GLU A 1 88 ? -11.726 -10.820 7.138 1.00 77.00 88 GLU A CA 1
ATOM 693 C C . GLU A 1 88 ? -10.385 -10.101 7.335 1.00 77.00 88 GLU A C 1
ATOM 695 O O . GLU A 1 88 ? -9.505 -10.136 6.473 1.00 77.00 88 GLU A O 1
ATOM 700 N N . ILE A 1 89 ? -10.234 -9.428 8.478 1.00 75.62 89 ILE A N 1
ATOM 701 C CA . ILE A 1 89 ? -8.976 -8.792 8.879 1.00 75.62 89 ILE A CA 1
ATOM 702 C C . ILE A 1 89 ? -8.155 -9.827 9.653 1.00 75.62 89 ILE A C 1
ATOM 704 O O . ILE A 1 89 ? -8.662 -10.405 10.612 1.00 75.62 89 ILE A O 1
ATOM 708 N N . MET A 1 90 ? -6.912 -10.053 9.217 1.00 60.38 90 MET A N 1
ATOM 709 C CA . MET A 1 90 ? -5.977 -11.034 9.794 1.00 60.38 90 MET A CA 1
ATOM 710 C C . MET A 1 90 ? -5.497 -10.695 11.214 1.00 60.38 90 MET A C 1
ATOM 712 O O . MET A 1 90 ? -5.625 -9.526 11.646 1.00 60.38 90 MET A O 1
#

Sequence (90 aa):
ERLTFYLDLYHGTCRKVEYKPEPASYPTPAFTLTATYKNITDVLTGKLNPMTAMMTMKLKVHGSMGYMMRNVPTVLDFVRVAQEATTEIM